Protein AF-A0A151IN00-F1 (afdb_monomer_lite)

Sequence (147 aa):
RSSRETYGDNAVGYVRLIRNNNQCIIKADICPEHKVRQKLYSVTIIVNEEDESVQSIECHECAASSGLQLTKCGLMLTPEHPTLGASPDAISQEYIVEVKCPNSEKGFEKFLPKGSINSKCKAQMNLQISVDDLARISGYPGIRISG

Secondary structure (DSSP, 8-state):
------SSTT----EEEEEETTEEEEEEEE--SS-TTSPPEEEEEEEETTTTEEEEEEEESSTTSS----EE--BEE-SS-TT-EE--SEE-SS-EE-----SSHHHHHHHSGGGS--HHHHHHHHHHHHHHHHHHHTT-----B--

Organism: NCBI:txid456900

pLDDT: mean 71.1, std 14.02, range [35.69, 90.19]

InterPro domains:
  IPR011335 Restriction endonuclease type II-like [SSF52980] (67-133)
  IPR011604 PD-(D/E)XK endonuclease-like domain superfamily [G3DSA:3.90.320.10] (46-138)
  IPR019080 YqaJ viral recombinase [PF09588] (72-131)

Structure (mmCIF, N/CA/C/O backbone):
data_AF-A0A151IN00-F1
#
_entry.id   AF-A0A151IN00-F1
#
loop_
_atom_site.group_PDB
_atom_site.id
_atom_site.type_symbol
_atom_site.label_atom_id
_atom_site.label_alt_id
_atom_site.label_comp_id
_atom_site.label_asym_id
_atom_site.label_entity_id
_atom_site.label_seq_id
_atom_site.pdbx_PDB_ins_code
_atom_site.Cartn_x
_atom_site.Cartn_y
_atom_site.Cartn_z
_atom_site.occupancy
_atom_site.B_iso_or_equiv
_atom_site.auth_seq_id
_atom_site.auth_comp_id
_atom_site.auth_asym_id
_atom_site.auth_atom_id
_atom_site.pdbx_PDB_model_num
ATOM 1 N N . ARG A 1 1 ? 7.136 17.183 33.480 1.00 35.69 1 ARG A N 1
ATOM 2 C CA . ARG A 1 1 ? 6.613 18.522 33.115 1.00 35.69 1 ARG A CA 1
ATOM 3 C C . ARG A 1 1 ? 5.338 18.303 32.315 1.00 35.69 1 ARG A C 1
ATOM 5 O O . ARG A 1 1 ? 5.413 17.664 31.277 1.00 35.69 1 ARG A O 1
ATOM 12 N N . SER A 1 2 ? 4.209 18.736 32.871 1.00 39.84 2 SER A N 1
ATOM 13 C CA . SER A 1 2 ? 2.880 18.734 32.252 1.00 39.84 2 SER A CA 1
ATOM 14 C C . SER A 1 2 ? 2.823 19.649 31.017 1.00 39.84 2 SER A C 1
ATOM 16 O O . SER A 1 2 ? 3.603 20.599 30.935 1.00 39.84 2 SER A O 1
ATOM 18 N N . SER A 1 3 ? 1.853 19.368 30.139 1.00 42.50 3 SER A N 1
ATOM 19 C CA . SER A 1 3 ? 1.232 20.273 29.155 1.00 42.50 3 SER A CA 1
ATOM 20 C C . SER A 1 3 ? 1.948 20.489 27.811 1.00 42.50 3 SER A C 1
ATOM 22 O O . SER A 1 3 ? 2.735 21.417 27.631 1.00 42.50 3 SER A O 1
ATOM 24 N N . ARG A 1 4 ? 1.541 19.698 26.808 1.00 43.59 4 ARG A N 1
ATOM 25 C CA . ARG A 1 4 ? 1.188 20.227 25.479 1.00 43.59 4 ARG A CA 1
ATOM 26 C C . ARG A 1 4 ? -0.179 19.680 25.076 1.00 43.59 4 ARG A C 1
ATOM 28 O O . ARG A 1 4 ? -0.293 18.652 24.419 1.00 43.59 4 ARG A O 1
ATOM 35 N N . GLU A 1 5 ? -1.205 20.388 25.524 1.00 47.66 5 GLU A N 1
ATOM 36 C CA . GLU A 1 5 ? -2.529 20.418 24.909 1.00 47.66 5 GLU A CA 1
ATOM 37 C C . GLU A 1 5 ? -2.360 20.995 23.495 1.00 47.66 5 GLU A C 1
ATOM 39 O O . GLU A 1 5 ? -1.976 22.154 23.354 1.00 47.66 5 GLU A O 1
ATOM 44 N N . THR A 1 6 ? -2.470 20.159 22.456 1.00 42.72 6 THR A N 1
ATOM 45 C CA . THR A 1 6 ? -2.707 20.566 21.042 1.00 42.72 6 THR A CA 1
ATOM 46 C C . THR A 1 6 ? -2.846 19.387 20.065 1.00 42.72 6 THR A C 1
ATOM 48 O O . THR A 1 6 ? -2.998 19.613 18.866 1.00 42.72 6 THR A O 1
ATOM 51 N N . TYR A 1 7 ? -2.802 18.129 20.526 1.00 45.41 7 TYR A N 1
ATOM 52 C CA . TYR A 1 7 ? -3.128 16.983 19.661 1.00 45.41 7 TYR A CA 1
ATOM 53 C C . TYR A 1 7 ? -4.643 16.710 19.613 1.00 45.41 7 TYR A C 1
ATOM 55 O O . TYR A 1 7 ? -5.164 16.353 18.563 1.00 45.41 7 TYR A O 1
ATOM 63 N N . GLY A 1 8 ? -5.355 16.940 20.723 1.00 42.41 8 GLY A N 1
ATOM 64 C CA . GLY A 1 8 ? -6.787 16.634 20.847 1.00 42.41 8 GLY A CA 1
ATOM 65 C C . GLY A 1 8 ? -7.726 17.565 20.074 1.00 42.41 8 GLY A C 1
ATOM 66 O O . GLY A 1 8 ? -8.755 17.107 19.593 1.00 42.41 8 GLY A O 1
ATOM 67 N N . ASP A 1 9 ? -7.363 18.838 19.888 1.00 45.75 9 ASP A N 1
ATOM 68 C CA . ASP A 1 9 ? -8.308 19.844 19.369 1.00 45.75 9 ASP A CA 1
ATOM 69 C C . ASP A 1 9 ? -8.363 19.927 17.834 1.00 45.75 9 ASP A C 1
ATOM 71 O O . ASP A 1 9 ? -9.331 20.434 17.277 1.00 45.75 9 ASP A O 1
ATOM 75 N N . ASN A 1 10 ? -7.351 19.409 17.126 1.00 46.81 10 ASN A N 1
ATOM 76 C CA . ASN A 1 10 ? -7.304 19.419 15.653 1.00 46.81 10 ASN A CA 1
ATOM 77 C C . ASN A 1 10 ? -7.750 18.091 15.015 1.00 46.81 10 ASN A C 1
ATOM 79 O O . ASN A 1 10 ? -7.768 17.979 13.792 1.00 46.81 10 ASN A O 1
ATOM 83 N N . ALA A 1 11 ? -8.093 17.090 15.830 1.00 45.28 11 ALA A N 1
ATOM 84 C CA . ALA A 1 11 ? -8.557 15.772 15.400 1.00 45.28 11 ALA A CA 1
ATOM 85 C C . ALA A 1 11 ? -10.047 15.566 15.726 1.00 45.28 11 ALA A C 1
ATOM 87 O O . ALA A 1 11 ? -10.461 14.484 16.139 1.00 45.28 11 ALA A O 1
ATOM 88 N N . VAL A 1 12 ? -10.871 16.609 15.575 1.00 46.47 12 VAL A N 1
ATOM 89 C CA . VAL A 1 12 ? -12.328 16.477 15.704 1.00 46.47 12 VAL A CA 1
ATOM 90 C C . VAL A 1 12 ? -12.874 15.876 14.408 1.00 46.47 12 VAL A C 1
ATOM 92 O O . VAL A 1 12 ? -13.267 16.588 13.488 1.00 46.47 12 VAL A O 1
ATOM 95 N N . GLY A 1 13 ? -12.852 14.548 14.319 1.00 52.84 13 GLY A N 1
ATOM 96 C CA . GLY A 1 13 ? -13.642 13.802 13.344 1.00 52.84 13 GLY A CA 1
ATOM 97 C C . GLY A 1 13 ? -15.086 13.691 13.830 1.00 52.84 13 GLY A C 1
ATOM 98 O O . GLY A 1 13 ? -15.330 13.367 14.994 1.00 52.84 13 GLY A O 1
ATOM 99 N N . TYR A 1 14 ? -16.063 13.970 12.968 1.00 57.22 14 TYR A N 1
ATOM 100 C CA . TYR A 1 14 ? -17.466 13.757 13.314 1.00 57.22 14 TYR A CA 1
ATOM 101 C C . TYR A 1 14 ? -17.811 12.282 13.136 1.00 57.22 14 TYR A C 1
ATOM 103 O O . TYR A 1 14 ? -17.604 11.721 12.062 1.00 57.22 14 TYR A O 1
ATOM 111 N N . VAL A 1 15 ? -18.373 11.665 14.176 1.00 64.31 15 VAL A N 1
ATOM 112 C CA . VAL A 1 15 ? -18.989 10.338 14.082 1.00 64.31 15 VAL A CA 1
ATOM 113 C C . VAL A 1 15 ? -20.501 10.513 14.098 1.00 64.31 15 VAL A C 1
ATOM 115 O O . VAL A 1 15 ? -21.066 11.109 15.014 1.00 64.31 15 VAL A O 1
ATOM 118 N N . ARG A 1 16 ? -21.168 9.988 13.075 1.00 70.69 16 ARG A N 1
ATOM 119 C CA . ARG A 1 16 ? -22.622 9.912 12.979 1.00 70.69 16 ARG A CA 1
ATOM 120 C C . ARG A 1 16 ? -23.035 8.452 13.000 1.00 70.69 16 ARG A C 1
ATOM 122 O O . ARG A 1 16 ? -22.597 7.674 12.160 1.00 70.69 16 ARG A O 1
ATOM 129 N N . LEU A 1 17 ? -23.922 8.118 13.926 1.00 77.62 17 LEU A N 1
ATOM 130 C CA . LEU A 1 17 ? -24.525 6.800 14.038 1.00 77.62 17 LEU A CA 1
ATOM 131 C C . LEU A 1 17 ? -25.999 6.894 13.645 1.00 77.62 17 LEU A C 1
ATOM 133 O O . LEU A 1 17 ? -26.720 7.768 14.125 1.00 77.62 17 LEU A O 1
ATOM 137 N N . ILE A 1 18 ? -26.430 6.019 12.742 1.00 85.19 18 ILE A N 1
ATOM 138 C CA . ILE A 1 18 ? -27.810 5.920 12.269 1.00 85.19 18 ILE A CA 1
ATOM 139 C C . ILE A 1 18 ? -28.243 4.474 12.475 1.00 85.19 18 ILE A C 1
ATOM 141 O O . ILE A 1 18 ? -27.642 3.567 11.904 1.00 85.19 18 ILE A O 1
ATOM 145 N N . ARG A 1 19 ? -29.285 4.262 13.281 1.00 87.06 19 ARG A N 1
ATOM 146 C CA . ARG A 1 19 ? -29.892 2.941 13.469 1.00 87.06 19 ARG A CA 1
ATOM 147 C C . ARG A 1 19 ? -31.140 2.824 12.616 1.00 87.06 19 ARG A C 1
ATOM 149 O O . ARG A 1 19 ? -32.061 3.622 12.774 1.00 87.06 19 ARG A O 1
ATOM 156 N N . ASN A 1 20 ? -31.166 1.813 11.760 1.00 84.94 20 ASN A N 1
ATOM 157 C CA . ASN A 1 20 ? -32.304 1.456 10.927 1.00 84.94 20 ASN A CA 1
ATOM 158 C C . ASN A 1 20 ? -32.665 -0.004 11.205 1.00 84.94 20 ASN A C 1
ATOM 160 O O . ASN A 1 20 ? -32.055 -0.908 10.638 1.00 84.94 20 ASN A O 1
ATOM 164 N N . ASN A 1 21 ? -33.666 -0.232 12.057 1.00 83.62 21 ASN A N 1
ATOM 165 C CA . ASN A 1 21 ? -34.085 -1.563 12.507 1.00 83.62 21 ASN A CA 1
ATOM 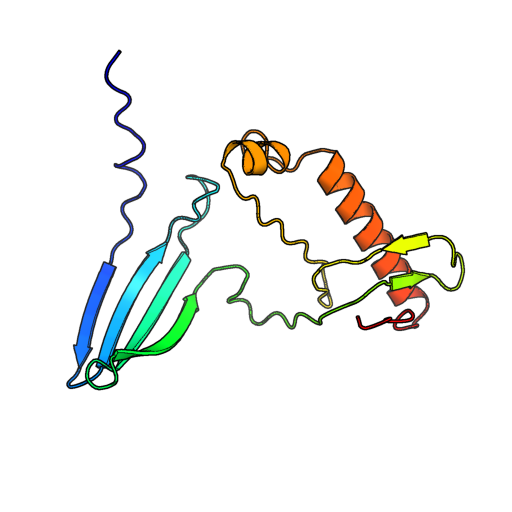166 C C . ASN A 1 21 ? -32.901 -2.384 13.047 1.00 83.62 21 ASN A C 1
ATOM 168 O O . ASN A 1 21 ? -32.472 -2.156 14.170 1.00 83.62 21 ASN A O 1
ATOM 172 N N . ASN A 1 22 ? -32.379 -3.291 12.219 1.00 85.38 22 ASN A N 1
ATOM 173 C CA . ASN A 1 22 ? -31.321 -4.246 12.532 1.00 85.38 22 ASN A CA 1
ATOM 174 C C . ASN A 1 22 ? -29.935 -3.825 12.027 1.00 85.38 22 ASN A C 1
ATOM 176 O O . ASN A 1 22 ? -28.961 -4.551 12.193 1.00 85.38 22 ASN A O 1
ATOM 180 N N . GLN A 1 23 ? -29.849 -2.693 11.328 1.00 82.38 23 GLN A N 1
ATOM 181 C CA . GLN A 1 23 ? -28.606 -2.195 10.757 1.00 82.38 23 GLN A CA 1
ATOM 182 C C . GLN A 1 23 ? -28.165 -0.916 11.458 1.00 82.38 23 GLN A C 1
ATOM 184 O O . GLN A 1 23 ? -28.929 0.043 11.603 1.00 82.38 23 GLN A O 1
ATOM 189 N N . CYS A 1 24 ? -26.890 -0.886 11.819 1.00 85.44 24 CYS A N 1
ATOM 190 C CA . CYS A 1 24 ? -26.203 0.286 12.321 1.00 85.44 24 CYS A CA 1
ATOM 191 C C . CYS A 1 24 ? -25.272 0.819 11.238 1.00 85.44 24 CYS A C 1
ATOM 193 O O . CYS A 1 24 ? -24.349 0.135 10.798 1.00 85.44 24 CYS A O 1
ATOM 195 N N . ILE A 1 25 ? -25.525 2.048 10.800 1.00 80.00 25 ILE A N 1
ATOM 196 C CA . ILE A 1 25 ? -24.684 2.750 9.837 1.00 80.00 25 ILE A CA 1
ATOM 197 C C . ILE A 1 25 ? -23.856 3.775 10.604 1.00 80.00 25 ILE A C 1
ATOM 199 O O . ILE A 1 25 ? -24.395 4.715 11.196 1.00 80.00 25 ILE A O 1
ATOM 203 N N . ILE A 1 26 ? -22.541 3.608 10.563 1.00 81.00 26 ILE A N 1
ATOM 204 C CA . ILE A 1 26 ? -21.563 4.485 11.198 1.00 81.00 26 ILE A CA 1
ATOM 205 C C . ILE A 1 26 ? -20.862 5.265 10.093 1.00 81.00 26 ILE A C 1
ATOM 207 O O . ILE A 1 26 ? -20.250 4.677 9.207 1.00 81.00 26 ILE A O 1
ATOM 211 N N . LYS A 1 27 ? -20.941 6.592 10.139 1.00 74.81 27 LYS A N 1
ATOM 212 C CA . LYS A 1 27 ? -20.177 7.485 9.262 1.00 74.81 27 LYS A CA 1
ATOM 213 C C . LYS A 1 27 ? -19.175 8.255 10.101 1.00 74.81 27 LYS A C 1
ATOM 215 O O . LYS A 1 27 ? -19.583 8.892 11.069 1.00 74.81 27 LYS A O 1
ATOM 220 N N . ALA A 1 28 ? -17.899 8.189 9.752 1.00 73.69 28 ALA A N 1
ATOM 221 C CA . ALA A 1 28 ? -16.830 8.817 10.518 1.00 73.69 28 ALA A CA 1
ATOM 222 C C . ALA A 1 28 ? -15.850 9.552 9.606 1.00 73.69 28 ALA A C 1
ATOM 224 O O . ALA A 1 28 ? -15.444 9.008 8.583 1.00 73.69 28 ALA A O 1
ATOM 225 N N . ASP A 1 29 ? -15.431 10.748 10.007 1.00 68.69 29 ASP A N 1
ATOM 226 C CA . ASP A 1 29 ? -14.281 11.413 9.397 1.00 68.69 29 ASP A CA 1
ATOM 227 C C . ASP A 1 29 ? -13.003 10.967 10.101 1.00 68.69 29 ASP A C 1
ATOM 229 O O . ASP A 1 29 ? -12.850 11.123 11.314 1.00 68.69 29 ASP A O 1
ATOM 233 N N . ILE A 1 30 ? -12.082 10.400 9.330 1.00 69.56 30 ILE A N 1
ATOM 234 C CA . ILE A 1 30 ? -10.834 9.845 9.825 1.00 69.56 30 ILE A CA 1
ATOM 235 C C . ILE A 1 30 ? -9.688 10.778 9.442 1.00 69.56 30 ILE A C 1
ATOM 237 O O . ILE A 1 30 ? -9.423 11.051 8.267 1.00 69.56 30 ILE A O 1
ATOM 241 N N . CYS A 1 31 ? -8.963 11.250 10.456 1.00 57.47 31 CYS A N 1
ATOM 242 C CA . CYS A 1 31 ? -7.639 11.813 10.249 1.00 57.47 31 CYS A CA 1
ATOM 243 C C . CYS A 1 31 ? -6.680 10.654 9.952 1.00 57.47 31 CYS A C 1
ATOM 245 O O . CYS A 1 31 ? -6.529 9.777 10.805 1.00 57.47 31 CYS A O 1
ATOM 247 N N . PRO A 1 32 ? -5.990 10.623 8.800 1.00 58.47 32 PRO A N 1
ATOM 248 C CA . PRO A 1 32 ? -4.881 9.699 8.638 1.00 58.47 32 PRO A CA 1
ATOM 249 C C . PRO A 1 32 ? -3.846 10.012 9.726 1.00 58.47 32 PRO A C 1
ATOM 251 O O . PRO A 1 32 ? -3.295 11.112 9.785 1.00 58.47 32 PRO A O 1
ATOM 254 N N . GLU A 1 33 ? -3.596 9.034 10.597 1.00 49.59 33 GLU A N 1
ATOM 255 C CA . GLU A 1 33 ? -2.741 9.134 11.793 1.00 49.59 33 GLU A CA 1
ATOM 256 C C . GLU A 1 33 ? -1.329 9.667 11.472 1.00 49.59 33 GLU A C 1
ATOM 258 O O . GLU A 1 33 ? -0.640 10.266 12.298 1.00 49.59 33 GLU A O 1
ATOM 263 N N . HIS A 1 34 ? -0.933 9.571 10.203 1.00 47.94 34 HIS A N 1
ATOM 264 C CA . HIS A 1 34 ? 0.327 10.052 9.666 1.00 47.94 34 HIS A CA 1
ATOM 265 C C . HIS A 1 34 ? 0.182 11.320 8.818 1.00 47.94 34 HIS A C 1
ATOM 267 O O . HIS A 1 34 ? 0.573 11.321 7.652 1.00 47.94 34 HIS A O 1
ATOM 273 N N . LYS A 1 35 ? -0.351 12.396 9.417 1.00 43.94 35 LYS A N 1
ATOM 274 C CA . LYS A 1 35 ? -0.096 13.836 9.157 1.00 43.94 35 LYS A CA 1
ATOM 275 C C . LYS A 1 35 ? -1.368 14.636 9.443 1.00 43.94 35 LYS A C 1
ATOM 277 O O . LYS A 1 35 ? -2.268 14.682 8.612 1.00 43.94 35 LYS A O 1
ATOM 282 N N . VAL A 1 36 ? -1.337 15.443 10.504 1.00 49.59 36 VAL A N 1
ATOM 283 C CA . VAL A 1 36 ? -2.355 16.456 10.894 1.00 49.59 36 VAL A CA 1
ATOM 284 C C . VAL A 1 36 ? -2.597 17.545 9.808 1.00 49.59 36 VAL A C 1
ATOM 286 O O . VAL A 1 36 ? -3.271 18.536 10.040 1.00 49.59 36 VAL A O 1
ATOM 289 N N . ARG A 1 37 ? -2.024 17.407 8.601 1.00 49.16 37 ARG A N 1
ATOM 290 C CA . ARG A 1 37 ? -2.143 18.342 7.466 1.00 49.16 37 ARG A CA 1
ATOM 291 C C . ARG A 1 37 ? -2.757 17.726 6.200 1.00 49.16 37 ARG A C 1
ATOM 293 O O . ARG A 1 37 ? -2.857 18.429 5.200 1.00 49.16 37 ARG A O 1
ATOM 300 N N . GLN A 1 38 ? -3.103 16.436 6.192 1.00 54.50 38 GLN A N 1
ATOM 301 C CA . GLN A 1 38 ? -3.824 15.828 5.065 1.00 54.50 38 GLN A CA 1
ATOM 302 C C . GLN A 1 38 ? -5.336 16.020 5.214 1.00 54.50 38 GLN A C 1
ATOM 304 O O . GLN A 1 38 ? -5.844 16.121 6.328 1.00 54.50 38 GLN A O 1
ATOM 309 N N . LYS A 1 39 ? -6.038 16.086 4.074 1.00 58.56 39 LYS A N 1
ATOM 310 C CA . LYS A 1 39 ? -7.501 16.161 4.032 1.00 58.56 39 LYS A CA 1
ATOM 311 C C . LYS A 1 39 ? -8.075 14.941 4.765 1.00 58.56 39 LYS A C 1
ATOM 313 O O . LYS A 1 39 ? -7.602 13.825 4.549 1.00 58.56 39 LYS A O 1
ATOM 318 N N . LEU A 1 40 ? -9.054 15.179 5.637 1.00 62.22 40 LEU A N 1
ATOM 319 C CA . LEU A 1 40 ? -9.872 14.133 6.253 1.00 62.22 40 LEU A CA 1
ATOM 320 C C . LEU A 1 40 ? -10.447 13.234 5.152 1.00 62.22 40 LEU A C 1
ATOM 322 O O . LEU A 1 40 ? -10.835 13.743 4.099 1.00 62.22 40 LEU A O 1
ATOM 326 N N . TYR A 1 41 ? -10.497 11.927 5.395 1.00 69.12 41 TYR A N 1
ATOM 327 C CA . TYR A 1 41 ? -11.259 11.005 4.555 1.00 69.12 41 TYR A CA 1
ATOM 328 C C . TYR A 1 41 ? -12.414 10.437 5.368 1.00 69.12 41 TYR A C 1
ATOM 330 O O . TYR A 1 41 ? -12.269 10.192 6.565 1.00 69.12 41 TYR A O 1
ATOM 338 N N . SER A 1 42 ? -13.561 10.236 4.733 1.00 73.38 42 SER A N 1
ATOM 339 C CA . SER A 1 42 ? -14.747 9.726 5.418 1.00 73.38 42 SER A CA 1
ATOM 340 C C . SER A 1 42 ? -14.842 8.215 5.242 1.00 73.38 42 SER A C 1
ATOM 342 O O . SER A 1 42 ? -14.483 7.677 4.199 1.00 73.38 42 SER A O 1
ATOM 344 N N . VAL A 1 43 ? -15.347 7.511 6.246 1.00 76.75 43 VAL A N 1
ATOM 345 C CA . VAL A 1 43 ? -15.598 6.069 6.198 1.00 76.75 43 VAL A CA 1
ATOM 346 C C . VAL A 1 43 ? -17.058 5.815 6.536 1.00 76.75 43 VAL A C 1
ATOM 348 O O . VAL A 1 43 ? -17.583 6.402 7.483 1.00 76.75 43 VAL A O 1
ATOM 351 N N . THR A 1 44 ? -17.704 4.935 5.776 1.00 80.19 44 THR A N 1
ATOM 352 C CA . THR A 1 44 ? -19.020 4.380 6.093 1.00 80.19 44 THR A CA 1
ATOM 353 C C . THR A 1 44 ? -18.856 2.914 6.477 1.00 80.19 44 THR A C 1
ATOM 355 O O . THR A 1 44 ? -18.286 2.133 5.721 1.00 80.19 44 THR A O 1
ATOM 358 N N . ILE A 1 45 ? -19.367 2.533 7.643 1.00 82.38 45 ILE A N 1
ATOM 359 C CA . ILE A 1 45 ? -19.418 1.149 8.119 1.00 82.38 45 ILE A CA 1
ATOM 360 C C . ILE A 1 45 ? -20.885 0.773 8.290 1.00 82.38 45 ILE A C 1
ATOM 362 O O . ILE A 1 45 ? -21.644 1.527 8.900 1.00 82.38 45 ILE A O 1
ATOM 366 N N . ILE A 1 46 ? -21.279 -0.385 7.769 1.00 83.50 46 ILE A N 1
ATOM 367 C CA . ILE A 1 46 ? -22.609 -0.958 7.984 1.00 83.50 46 ILE A CA 1
ATOM 368 C C . ILE A 1 46 ? -22.441 -2.228 8.805 1.00 83.50 46 ILE A C 1
ATOM 370 O O . ILE A 1 46 ? -21.708 -3.134 8.413 1.00 83.50 46 ILE A O 1
ATOM 374 N N . VAL A 1 47 ? -23.113 -2.285 9.949 1.00 81.50 47 VAL A N 1
ATOM 375 C CA . VAL A 1 47 ? -23.087 -3.410 10.886 1.00 81.50 47 VAL A CA 1
ATOM 376 C C . VAL A 1 47 ? -24.495 -3.979 11.002 1.00 81.50 47 VAL A C 1
ATOM 378 O O . VAL A 1 47 ? -25.449 -3.217 11.153 1.00 81.50 47 VAL A O 1
ATOM 381 N N . ASN A 1 48 ? -24.627 -5.301 10.935 1.00 83.62 48 ASN A N 1
ATOM 382 C CA . ASN A 1 48 ? -25.832 -5.997 11.365 1.00 83.62 48 ASN A CA 1
ATOM 383 C C . ASN A 1 48 ? -25.773 -6.160 12.887 1.00 83.62 48 ASN A C 1
ATOM 385 O O . ASN A 1 48 ? -24.867 -6.820 13.391 1.00 83.62 48 ASN A O 1
ATOM 389 N N . GLU A 1 49 ? -26.702 -5.536 13.608 1.00 79.25 49 GLU A N 1
ATOM 390 C CA . GLU A 1 49 ? -26.747 -5.598 15.071 1.00 79.25 49 GLU A CA 1
ATOM 391 C C . GLU A 1 49 ? -27.223 -6.971 15.591 1.00 79.25 49 GLU A C 1
ATOM 393 O O . GLU A 1 49 ? -26.846 -7.336 16.698 1.00 79.25 49 GLU A O 1
ATOM 398 N N . GLU A 1 50 ? -27.984 -7.759 14.821 1.00 83.88 50 GLU A N 1
ATOM 399 C CA . GLU A 1 50 ? -28.448 -9.100 15.244 1.00 83.88 50 GLU A CA 1
ATOM 400 C C . GLU A 1 50 ? -27.367 -10.167 15.085 1.00 83.88 50 GLU A C 1
ATOM 402 O O . GLU A 1 50 ? -27.142 -10.970 15.985 1.00 83.88 50 GLU A O 1
ATOM 407 N N . ASP A 1 51 ? -26.669 -10.142 13.950 1.00 85.31 51 ASP A N 1
ATOM 408 C CA . ASP A 1 51 ? -25.578 -11.080 13.664 1.00 85.31 51 ASP A CA 1
ATOM 409 C C . ASP A 1 51 ? -24.231 -10.607 14.240 1.00 85.31 51 ASP A C 1
ATOM 411 O O . ASP A 1 51 ? -23.204 -11.240 13.995 1.00 85.31 51 ASP A O 1
ATOM 415 N N . GLU A 1 52 ? -24.212 -9.447 14.910 1.00 79.62 52 GLU A N 1
ATOM 416 C CA . GLU A 1 52 ? -23.015 -8.752 15.408 1.00 79.62 52 GLU A CA 1
ATOM 417 C C . GLU A 1 52 ? -21.878 -8.675 14.365 1.00 79.62 52 GLU A C 1
ATOM 419 O O . GLU A 1 52 ? -20.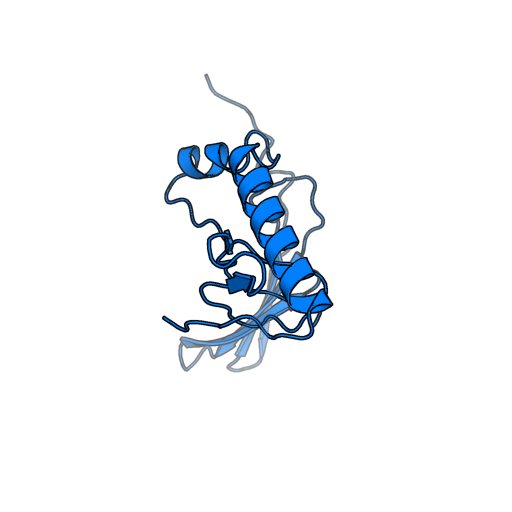691 -8.792 14.678 1.00 79.62 52 GLU A O 1
ATOM 424 N N . SER A 1 53 ? -22.233 -8.487 13.090 1.00 74.38 53 SER A N 1
ATOM 425 C CA . SER A 1 53 ? -21.303 -8.630 11.966 1.00 74.38 53 SER A CA 1
ATOM 426 C C . SER A 1 53 ? -21.188 -7.361 11.130 1.00 74.38 53 SER A C 1
ATOM 428 O O . SER A 1 53 ? -22.162 -6.658 10.858 1.00 74.38 53 SER A O 1
ATOM 430 N N . VAL A 1 54 ? -19.967 -7.057 10.686 1.00 79.44 54 VAL A N 1
ATOM 431 C CA . VAL A 1 54 ? -19.717 -5.958 9.748 1.00 79.44 54 VAL A CA 1
ATOM 432 C C . VAL A 1 54 ? -20.117 -6.412 8.347 1.00 79.44 54 VAL A C 1
ATOM 434 O O . VAL A 1 54 ? -19.517 -7.330 7.794 1.00 79.44 54 VAL A O 1
ATOM 437 N N . GLN A 1 55 ? -21.119 -5.758 7.767 1.00 78.62 55 GLN A N 1
ATOM 438 C CA . GLN A 1 55 ? -21.620 -6.057 6.427 1.00 78.62 55 GLN A CA 1
ATOM 439 C C . GLN A 1 55 ? -20.848 -5.310 5.338 1.00 78.62 55 GLN A C 1
ATOM 441 O O . GLN A 1 55 ? -20.622 -5.863 4.263 1.00 78.62 55 GLN A O 1
ATOM 446 N N . SER A 1 56 ? -20.423 -4.070 5.594 1.00 75.62 56 SER A N 1
ATOM 447 C CA . SER A 1 56 ? -19.592 -3.323 4.647 1.00 75.62 56 SER A CA 1
ATOM 448 C C . SER A 1 56 ? -18.728 -2.258 5.317 1.00 75.62 56 SER A C 1
ATOM 450 O O . SER A 1 56 ? -19.061 -1.730 6.381 1.00 75.62 56 SER A O 1
ATOM 452 N N . ILE A 1 57 ? -17.602 -1.957 4.667 1.00 76.88 57 ILE A N 1
ATOM 453 C CA . ILE A 1 57 ? -16.696 -0.858 5.001 1.00 76.88 57 ILE A CA 1
ATOM 454 C C . ILE A 1 57 ? -16.357 -0.149 3.693 1.00 76.88 57 ILE A C 1
ATOM 456 O O . ILE A 1 57 ? -15.757 -0.742 2.798 1.00 76.88 57 ILE A O 1
ATOM 460 N N . GLU A 1 58 ? -16.726 1.120 3.589 1.00 77.81 58 GLU A N 1
ATOM 461 C CA . GLU A 1 58 ? -16.446 1.963 2.434 1.00 77.81 58 GLU A CA 1
ATOM 462 C C . GLU A 1 58 ? -15.631 3.169 2.876 1.00 77.81 58 GLU A C 1
ATOM 464 O O . GLU A 1 58 ? -16.063 3.954 3.718 1.00 77.81 58 GLU A O 1
ATOM 469 N N . CYS A 1 59 ? -14.449 3.338 2.293 1.00 73.31 59 CYS A N 1
ATOM 470 C CA . CYS A 1 59 ? -13.703 4.577 2.430 1.00 73.31 59 CYS A CA 1
ATOM 471 C C . CYS A 1 59 ? -14.084 5.514 1.286 1.00 73.31 59 CYS A C 1
ATOM 473 O O . CYS A 1 59 ? -14.093 5.118 0.122 1.00 73.31 59 CYS A O 1
ATOM 475 N N .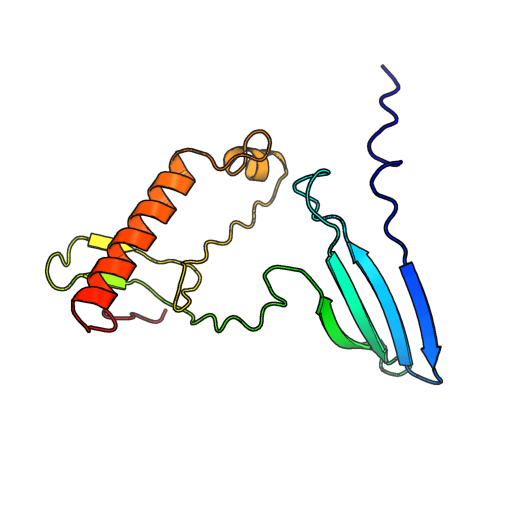 HIS A 1 60 ? -14.331 6.773 1.610 1.00 71.19 60 HIS A N 1
ATOM 476 C CA . HIS A 1 60 ? -14.637 7.837 0.674 1.00 71.19 60 HIS A CA 1
ATOM 477 C C . HIS A 1 60 ? -13.516 8.871 0.726 1.00 71.19 60 HIS A C 1
ATOM 479 O O . HIS A 1 60 ? -13.062 9.265 1.799 1.00 71.19 60 HIS A O 1
ATOM 485 N N . GLU A 1 61 ? -13.069 9.314 -0.446 1.00 66.06 61 GLU A N 1
ATOM 486 C CA . GLU A 1 61 ? -12.061 10.370 -0.594 1.00 66.06 61 GLU A CA 1
ATOM 487 C C . GLU A 1 61 ? -10.646 10.004 -0.099 1.00 66.06 61 GLU A C 1
ATOM 489 O O . GLU A 1 61 ? -9.793 10.879 0.050 1.00 66.06 61 GLU A O 1
ATOM 494 N N . CYS A 1 62 ? -10.351 8.714 0.101 1.00 60.72 62 CYS A N 1
ATOM 495 C CA . CYS A 1 62 ? -8.986 8.219 0.309 1.00 60.72 62 CYS A CA 1
ATOM 496 C C . CYS A 1 62 ? -8.415 7.593 -0.978 1.00 60.72 62 CYS A C 1
ATOM 498 O O . CYS A 1 62 ? -9.161 7.256 -1.897 1.00 60.72 62 CYS A O 1
ATOM 500 N N . ALA A 1 63 ? -7.098 7.376 -1.049 1.00 56.56 63 ALA A N 1
ATOM 501 C CA . ALA A 1 63 ? -6.447 6.753 -2.213 1.00 56.56 63 ALA A CA 1
ATOM 502 C C . ALA A 1 63 ? -6.948 5.326 -2.535 1.00 56.56 63 ALA A C 1
ATOM 504 O O . ALA A 1 63 ? -6.742 4.839 -3.640 1.00 56.56 63 ALA A O 1
ATOM 505 N N . ALA A 1 64 ? -7.615 4.653 -1.589 1.00 52.59 64 ALA A N 1
ATOM 506 C CA . ALA A 1 64 ? -8.272 3.366 -1.830 1.00 52.59 64 ALA A CA 1
ATOM 507 C C . ALA A 1 64 ? -9.680 3.509 -2.450 1.00 52.59 64 ALA A C 1
ATOM 509 O O . ALA A 1 64 ? -10.213 2.542 -2.979 1.00 52.59 64 ALA A O 1
ATOM 510 N N . SER A 1 65 ? -10.277 4.707 -2.413 1.00 57.22 65 SER A N 1
ATOM 511 C CA . SER A 1 65 ? -11.623 4.993 -2.937 1.00 57.22 65 SER A CA 1
ATOM 512 C C . SER A 1 65 ? -11.652 5.370 -4.425 1.00 57.22 65 SER A C 1
ATOM 514 O O . SER A 1 65 ? -12.719 5.435 -5.026 1.00 57.22 65 SER A O 1
ATOM 516 N N . SER A 1 66 ? -10.493 5.602 -5.048 1.00 57.06 66 SER A N 1
ATOM 517 C CA . SER A 1 66 ? -10.369 6.137 -6.413 1.00 57.06 66 SER A CA 1
ATOM 518 C C . SER A 1 66 ? -10.593 5.118 -7.543 1.00 57.06 66 SER A C 1
ATOM 520 O O . SER A 1 66 ? -10.285 5.420 -8.691 1.00 57.06 66 SER A O 1
ATOM 522 N N . GLY A 1 67 ? -11.125 3.920 -7.265 1.00 54.41 67 GLY A N 1
ATOM 523 C CA . GLY A 1 67 ? -11.439 2.920 -8.303 1.00 54.41 67 GLY A CA 1
ATOM 524 C C . GLY A 1 67 ? -10.215 2.359 -9.044 1.00 54.41 67 GLY A C 1
ATOM 525 O O . GLY A 1 67 ? -10.346 1.782 -10.123 1.00 54.41 67 GLY A O 1
ATOM 526 N N . LEU A 1 68 ? -9.019 2.536 -8.482 1.00 59.12 68 LEU A N 1
ATOM 527 C CA . LEU A 1 68 ? -7.762 2.113 -9.090 1.00 59.12 68 LEU A CA 1
ATOM 528 C C . LEU A 1 68 ? -7.617 0.591 -8.989 1.00 59.12 68 LEU A C 1
ATOM 530 O O . LEU A 1 68 ? -7.590 0.029 -7.894 1.00 59.12 68 LEU A O 1
ATOM 534 N N . GLN A 1 69 ? -7.506 -0.079 -10.139 1.00 70.25 69 GLN A N 1
ATOM 535 C CA . GLN A 1 69 ? -7.237 -1.514 -10.185 1.00 70.25 69 GLN A CA 1
ATOM 536 C C . GLN A 1 69 ? -5.776 -1.777 -9.826 1.00 70.25 69 GLN A C 1
ATOM 538 O O . GLN A 1 69 ? -4.861 -1.532 -10.615 1.00 70.25 69 GLN A O 1
ATOM 543 N N . LEU A 1 70 ? -5.569 -2.287 -8.616 1.00 70.31 70 LEU A N 1
ATOM 544 C CA . LEU A 1 70 ? -4.286 -2.805 -8.171 1.00 70.31 70 LEU A CA 1
ATOM 545 C C . LEU A 1 70 ? -4.183 -4.282 -8.535 1.00 70.31 70 LEU A C 1
ATOM 547 O O . LEU A 1 70 ? -5.082 -5.073 -8.257 1.00 70.31 70 LEU A O 1
ATOM 551 N N . THR A 1 71 ? -3.062 -4.661 -9.130 1.00 78.06 71 THR A N 1
ATOM 552 C CA . THR A 1 71 ? -2.729 -6.054 -9.407 1.00 78.06 71 THR A CA 1
ATOM 553 C C . THR A 1 71 ? -1.627 -6.498 -8.460 1.00 78.06 71 THR A C 1
ATOM 555 O O . THR A 1 71 ? -0.594 -5.835 -8.351 1.00 78.06 71 THR A O 1
ATOM 558 N N . LYS A 1 72 ? -1.827 -7.641 -7.794 1.00 75.38 72 LYS A N 1
ATOM 559 C CA . LYS A 1 72 ? -0.763 -8.289 -7.022 1.00 75.38 72 LYS A CA 1
ATOM 560 C C . LYS A 1 72 ? 0.376 -8.685 -7.966 1.00 75.38 72 LYS A C 1
ATOM 562 O O . LYS A 1 72 ? 0.143 -9.243 -9.041 1.00 75.38 72 LYS A O 1
ATOM 567 N N . CYS A 1 73 ? 1.604 -8.439 -7.541 1.00 75.00 73 CYS A N 1
ATOM 568 C CA . CYS A 1 73 ? 2.819 -8.836 -8.240 1.00 75.00 73 CYS A CA 1
ATOM 569 C C . CYS A 1 73 ? 3.726 -9.634 -7.301 1.00 75.00 73 CYS A C 1
ATOM 571 O O . CYS A 1 73 ? 3.666 -9.488 -6.083 1.00 75.00 73 CYS A O 1
ATOM 573 N N . GLY A 1 74 ? 4.515 -10.534 -7.884 1.00 83.31 74 GLY A N 1
ATOM 574 C CA . GLY A 1 74 ? 5.622 -11.187 -7.192 1.00 83.31 74 GLY A CA 1
ATOM 575 C C . GLY A 1 74 ? 6.935 -10.498 -7.543 1.00 83.31 74 GLY A C 1
ATOM 576 O O . GLY A 1 74 ? 6.962 -9.308 -7.859 1.00 83.31 74 GLY A O 1
ATOM 577 N N . LEU A 1 75 ? 8.016 -11.273 -7.584 1.00 87.44 75 LEU A N 1
ATOM 578 C CA . LEU A 1 75 ? 9.275 -10.789 -8.137 1.00 87.44 75 LEU A CA 1
ATOM 579 C C . LEU A 1 75 ? 9.098 -10.476 -9.628 1.00 87.44 75 LEU A C 1
ATOM 581 O O . LEU A 1 75 ? 8.676 -11.339 -10.392 1.00 87.44 75 LEU A O 1
ATOM 585 N N . MET A 1 76 ? 9.435 -9.254 -10.022 1.00 83.75 76 MET A N 1
ATOM 586 C CA . MET A 1 76 ? 9.527 -8.794 -11.403 1.00 83.75 76 MET A CA 1
ATOM 587 C C . MET A 1 76 ? 10.994 -8.813 -11.825 1.00 83.75 76 MET A C 1
ATOM 589 O O . MET A 1 76 ? 11.849 -8.326 -11.087 1.00 83.75 76 MET A O 1
ATOM 593 N N . LEU A 1 77 ? 11.279 -9.351 -13.009 1.00 83.88 77 LEU A N 1
ATOM 594 C CA . LEU A 1 77 ? 12.614 -9.384 -13.608 1.00 83.88 77 LEU A CA 1
ATOM 595 C C . LEU A 1 77 ? 12.581 -8.703 -14.972 1.00 83.88 77 LEU A C 1
ATOM 597 O O . LEU A 1 77 ? 11.603 -8.846 -15.711 1.00 83.88 77 LEU A O 1
ATOM 601 N N . THR A 1 78 ? 13.667 -8.019 -15.327 1.00 77.75 78 THR A N 1
ATOM 602 C CA . THR A 1 78 ? 13.834 -7.496 -16.689 1.00 77.75 78 THR A CA 1
ATOM 603 C C . THR A 1 78 ? 14.528 -8.551 -17.564 1.00 77.75 78 THR A C 1
ATOM 605 O O . THR A 1 78 ? 15.574 -9.058 -17.159 1.00 77.75 78 THR A O 1
ATOM 608 N N . PRO A 1 79 ? 13.997 -8.920 -18.746 1.00 71.81 79 PRO A N 1
ATOM 609 C CA . PRO A 1 79 ? 14.634 -9.925 -19.608 1.00 71.81 79 PRO A CA 1
ATOM 610 C C . PRO A 1 79 ? 16.016 -9.495 -20.115 1.00 71.81 79 PRO A C 1
ATOM 612 O O . PRO A 1 79 ? 16.907 -10.323 -20.283 1.00 71.81 79 PRO A O 1
ATOM 615 N N . GLU A 1 80 ? 16.188 -8.191 -20.337 1.00 79.31 80 GLU A N 1
ATOM 616 C CA . GLU A 1 80 ? 17.426 -7.575 -20.828 1.00 79.31 80 GLU A CA 1
ATOM 617 C C . GLU A 1 80 ? 18.520 -7.553 -19.749 1.00 79.31 80 GLU A C 1
ATOM 619 O O . GLU A 1 80 ? 19.709 -7.681 -20.048 1.00 79.31 80 GLU A O 1
ATOM 624 N N . HIS A 1 81 ? 18.116 -7.461 -18.479 1.00 80.88 81 HIS A N 1
ATOM 625 C CA . HIS A 1 81 ? 18.997 -7.508 -17.319 1.00 80.88 81 HIS A CA 1
ATOM 626 C C . HIS A 1 81 ? 18.399 -8.434 -16.248 1.00 80.88 81 HIS A C 1
ATOM 628 O O . HIS A 1 81 ? 17.851 -7.959 -15.252 1.00 80.88 81 HIS A O 1
ATOM 634 N N . PRO A 1 82 ? 18.511 -9.766 -16.404 1.00 77.81 82 PRO A N 1
ATOM 635 C CA . PRO A 1 82 ? 17.877 -10.731 -15.498 1.00 77.81 82 PRO A CA 1
ATOM 636 C C . PRO A 1 82 ? 18.450 -10.699 -14.072 1.00 77.81 82 PRO A C 1
ATOM 638 O O . PRO A 1 82 ? 17.879 -11.283 -13.156 1.00 77.81 82 PRO A O 1
ATOM 641 N N . THR A 1 83 ? 19.572 -10.005 -13.869 1.00 84.44 83 THR A N 1
ATOM 642 C CA . THR A 1 83 ? 20.153 -9.707 -12.554 1.00 84.44 83 THR A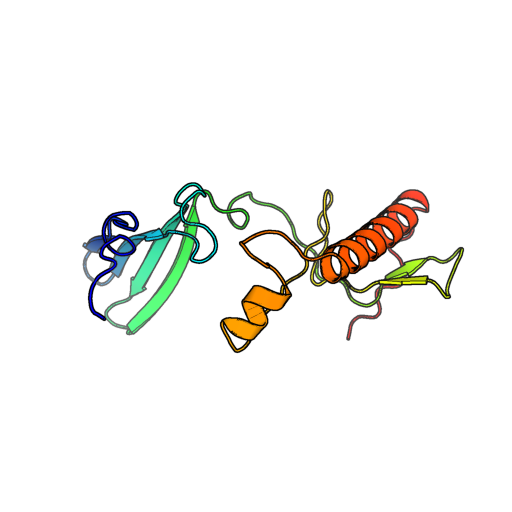 CA 1
ATOM 643 C C . THR A 1 83 ? 19.440 -8.568 -11.823 1.00 84.44 83 THR A C 1
ATOM 645 O O . THR A 1 83 ? 19.641 -8.402 -10.620 1.00 84.44 83 THR A O 1
ATOM 648 N N . LEU A 1 84 ? 18.621 -7.782 -12.526 1.00 84.19 84 LEU A N 1
ATOM 649 C CA . LEU A 1 84 ? 17.827 -6.695 -11.971 1.00 84.19 84 LEU A CA 1
ATOM 650 C C . LEU A 1 84 ? 16.377 -7.141 -11.811 1.00 84.19 84 LEU A C 1
ATOM 652 O O . LEU A 1 84 ? 15.705 -7.541 -12.765 1.00 84.19 84 LEU A O 1
ATOM 656 N N . GLY A 1 85 ? 15.899 -7.025 -10.577 1.00 87.81 85 GLY A N 1
ATOM 657 C CA . GLY A 1 85 ? 14.533 -7.345 -10.227 1.00 87.81 85 GLY A CA 1
ATOM 658 C C . GLY A 1 85 ? 14.026 -6.534 -9.054 1.00 87.81 85 GLY A C 1
ATOM 659 O O . GLY A 1 85 ? 14.798 -5.973 -8.273 1.00 87.81 85 GLY A O 1
ATOM 660 N N . ALA A 1 86 ? 12.708 -6.478 -8.944 1.00 89.25 86 ALA A N 1
ATOM 661 C CA . ALA A 1 86 ? 12.022 -5.767 -7.884 1.00 89.25 86 ALA A CA 1
ATOM 662 C C . ALA A 1 86 ? 10.704 -6.465 -7.539 1.00 89.25 86 ALA A C 1
ATOM 664 O O . ALA A 1 86 ? 10.104 -7.119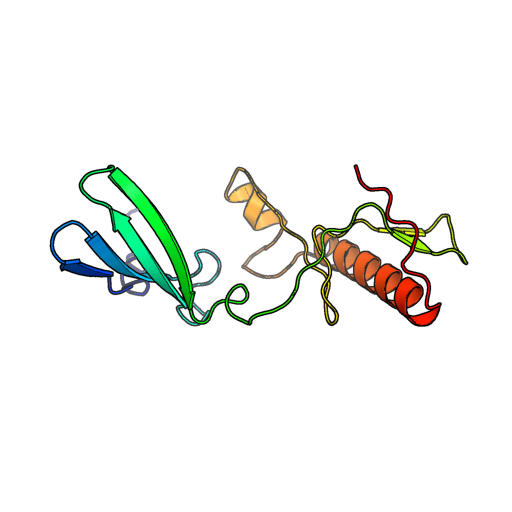 -8.382 1.00 89.25 86 ALA A O 1
ATOM 665 N N . SER A 1 87 ? 10.253 -6.330 -6.297 1.00 90.19 87 SER A N 1
ATOM 666 C CA . SER A 1 87 ? 8.978 -6.885 -5.835 1.00 90.19 87 SER A CA 1
ATOM 667 C C . SER A 1 87 ? 8.216 -5.777 -5.115 1.00 90.19 87 SER A C 1
ATOM 669 O O . SER A 1 87 ? 8.470 -5.562 -3.930 1.00 90.19 87 SER A O 1
ATOM 671 N N . PRO A 1 88 ? 7.387 -4.995 -5.822 1.00 84.88 88 PRO A N 1
ATOM 672 C CA . PRO A 1 88 ? 6.407 -4.130 -5.173 1.00 84.88 88 PRO A CA 1
ATOM 673 C C . PRO A 1 88 ? 5.271 -4.968 -4.564 1.00 84.88 88 PRO A C 1
ATOM 675 O O . PRO A 1 88 ? 5.062 -6.117 -4.960 1.00 84.88 88 PRO A O 1
ATOM 678 N N . ASP A 1 89 ? 4.531 -4.401 -3.610 1.00 81.25 89 ASP A N 1
ATOM 679 C CA . ASP A 1 89 ? 3.390 -5.085 -2.982 1.00 81.25 89 ASP A CA 1
ATOM 680 C C . ASP A 1 89 ? 2.174 -5.129 -3.917 1.00 81.25 89 ASP A C 1
ATOM 682 O O . ASP A 1 89 ? 1.414 -6.102 -3.937 1.00 81.25 89 ASP A O 1
ATOM 686 N N . ALA A 1 90 ? 2.006 -4.085 -4.730 1.00 79.50 90 ALA A N 1
ATOM 687 C CA . ALA A 1 90 ? 1.071 -4.070 -5.846 1.00 79.50 90 ALA A CA 1
ATOM 688 C C . ALA A 1 90 ? 1.522 -3.097 -6.940 1.00 79.50 90 ALA A C 1
ATOM 690 O O . ALA A 1 90 ? 2.319 -2.188 -6.706 1.00 79.50 90 ALA A O 1
ATOM 691 N N . ILE A 1 91 ? 0.955 -3.258 -8.132 1.00 77.25 91 ILE A N 1
ATOM 692 C CA . ILE A 1 91 ? 1.142 -2.350 -9.269 1.00 77.25 91 ILE A CA 1
ATOM 693 C C . ILE A 1 91 ? -0.207 -1.963 -9.869 1.00 77.25 91 ILE A C 1
ATOM 695 O O . ILE A 1 91 ? -1.138 -2.768 -9.900 1.00 77.25 91 ILE A O 1
ATOM 699 N N . SER A 1 92 ? -0.312 -0.733 -10.358 1.00 74.44 92 SER A N 1
ATOM 700 C CA . SER A 1 92 ? -1.429 -0.244 -11.169 1.00 74.44 92 SER A CA 1
ATOM 701 C C . SER A 1 92 ? -0.939 0.080 -12.581 1.00 74.44 92 SER A C 1
ATOM 703 O O . SER A 1 92 ? 0.234 -0.097 -12.890 1.00 74.44 92 SER A O 1
ATOM 705 N N . GLN A 1 93 ? -1.801 0.606 -13.450 1.00 69.69 93 GLN A N 1
ATOM 706 C CA . GLN A 1 93 ? -1.369 1.138 -14.750 1.00 69.69 93 GLN A CA 1
ATOM 707 C C . GLN A 1 93 ? -0.547 2.433 -14.646 1.00 69.69 93 GLN A C 1
ATOM 709 O O . GLN A 1 93 ? 0.026 2.855 -15.642 1.00 69.69 93 GLN A O 1
ATOM 714 N N . GLU A 1 94 ? -0.435 3.054 -13.474 1.00 67.69 94 GLU A N 1
ATOM 715 C CA . GLU A 1 94 ? 0.183 4.381 -13.330 1.00 67.69 94 GLU A CA 1
ATOM 716 C C . GLU A 1 94 ? 1.279 4.440 -12.263 1.00 67.69 94 GLU A C 1
ATOM 718 O O . GLU A 1 94 ? 2.142 5.310 -12.319 1.00 67.69 94 GLU A O 1
ATOM 723 N N . TYR A 1 95 ? 1.258 3.544 -11.277 1.00 72.56 95 TYR A N 1
ATOM 724 C CA . TYR A 1 95 ? 2.168 3.606 -10.138 1.00 72.56 95 TYR A CA 1
ATOM 725 C C . TYR A 1 95 ? 2.378 2.237 -9.484 1.00 72.56 95 TYR A C 1
ATOM 727 O O . TYR A 1 95 ? 1.584 1.308 -9.656 1.00 72.56 95 TYR A O 1
ATOM 735 N N . ILE A 1 96 ? 3.431 2.146 -8.671 1.00 81.31 96 ILE A N 1
ATOM 736 C CA . ILE A 1 96 ? 3.684 1.019 -7.767 1.00 81.31 96 ILE A CA 1
ATOM 737 C C . ILE A 1 96 ? 3.186 1.342 -6.355 1.00 81.31 96 ILE A C 1
ATOM 739 O O . ILE A 1 96 ? 3.106 2.507 -5.959 1.00 81.31 96 ILE A O 1
ATOM 743 N N . VAL A 1 97 ? 2.859 0.309 -5.585 1.00 76.25 97 VAL A N 1
ATOM 744 C CA . VAL A 1 97 ? 2.460 0.401 -4.178 1.00 76.25 97 VAL A CA 1
ATOM 745 C C . VAL A 1 97 ? 3.461 -0.369 -3.324 1.00 76.25 97 VAL A C 1
ATOM 747 O O . VAL A 1 97 ? 3.780 -1.519 -3.616 1.00 76.25 97 VAL A O 1
ATOM 750 N N . GLU A 1 98 ? 3.908 0.274 -2.248 1.00 80.62 98 GLU A N 1
ATOM 751 C CA . GLU A 1 98 ? 4.779 -0.297 -1.221 1.00 80.62 98 GLU A CA 1
ATOM 752 C C . GLU A 1 98 ? 4.155 -0.034 0.157 1.00 80.62 98 GLU A C 1
ATOM 754 O O . GLU A 1 98 ? 3.942 1.115 0.557 1.00 80.62 98 GLU A O 1
ATOM 759 N N . VAL A 1 99 ? 3.868 -1.097 0.898 1.00 81.31 99 VAL A N 1
ATOM 760 C CA . VAL A 1 99 ? 3.228 -1.092 2.209 1.00 81.31 99 VAL A CA 1
ATOM 761 C C . VAL A 1 99 ? 4.276 -1.391 3.275 1.00 81.31 99 VAL A C 1
ATOM 763 O O . VAL A 1 99 ? 4.961 -2.410 3.265 1.00 81.31 99 VAL A O 1
ATOM 766 N N . LYS A 1 100 ? 4.393 -0.500 4.263 1.00 77.88 100 LYS A N 1
ATOM 767 C CA . LYS A 1 100 ? 5.208 -0.735 5.460 1.00 77.88 100 LYS A CA 1
ATOM 768 C C . LYS A 1 100 ? 4.291 -0.870 6.669 1.00 77.88 100 LYS A C 1
ATOM 770 O O . LYS A 1 100 ? 3.563 0.062 6.990 1.00 77.88 100 LYS A O 1
ATOM 775 N N . CYS A 1 101 ? 4.393 -1.994 7.374 1.00 79.81 101 CYS A N 1
ATOM 776 C CA . CYS A 1 101 ? 3.664 -2.257 8.617 1.00 79.81 101 CYS A CA 1
ATOM 777 C C . CYS A 1 101 ? 4.640 -2.285 9.809 1.00 79.81 101 CYS A C 1
ATOM 779 O O . CYS A 1 101 ? 5.077 -3.358 10.227 1.00 79.81 101 CYS A O 1
ATOM 781 N N . PRO A 1 102 ? 5.078 -1.125 10.330 1.00 78.50 102 PRO A N 1
ATOM 782 C CA . PRO A 1 102 ? 5.961 -1.084 11.489 1.00 78.50 102 PRO A CA 1
ATOM 783 C C . PRO A 1 102 ? 5.223 -1.500 12.769 1.00 78.50 102 PRO A C 1
ATOM 785 O O . PRO A 1 102 ? 4.160 -0.982 13.076 1.00 78.50 102 PRO A O 1
ATOM 788 N N . ASN A 1 103 ? 5.857 -2.338 13.593 1.00 80.06 103 ASN A N 1
ATOM 789 C CA . ASN A 1 103 ? 5.304 -2.766 14.890 1.00 80.06 103 ASN A CA 1
ATOM 790 C C . ASN A 1 103 ? 5.508 -1.741 16.026 1.00 80.06 103 ASN A C 1
ATOM 792 O O . ASN A 1 103 ? 5.265 -2.041 17.191 1.00 80.06 103 ASN A O 1
ATOM 796 N N . SER A 1 104 ? 6.059 -0.562 15.727 1.00 76.56 104 SER A N 1
ATOM 797 C CA . SER A 1 104 ? 6.293 0.495 16.716 1.00 76.56 104 SER A CA 1
ATOM 798 C C . SER A 1 104 ? 6.396 1.860 16.052 1.00 76.56 104 SER A C 1
ATOM 800 O O . SER A 1 104 ? 6.856 1.967 14.914 1.00 76.56 104 SER A O 1
ATOM 802 N N . GLU A 1 105 ? 6.087 2.909 16.808 1.00 77.88 105 GLU A N 1
ATOM 803 C CA . GLU A 1 105 ? 6.256 4.302 16.385 1.00 77.88 105 GLU A CA 1
ATOM 804 C C . GLU A 1 105 ? 7.710 4.611 15.993 1.00 77.88 105 GLU A C 1
ATOM 806 O O . GLU A 1 105 ? 7.974 5.156 14.926 1.00 77.88 105 GLU A O 1
ATOM 811 N N . LYS A 1 106 ? 8.691 4.132 16.772 1.00 79.19 106 LYS A N 1
ATOM 812 C CA . LYS A 1 106 ? 10.117 4.236 16.405 1.00 79.19 106 LYS A CA 1
ATOM 813 C C . LYS A 1 106 ? 10.432 3.548 15.074 1.00 79.19 106 LYS A C 1
ATOM 815 O O . LYS A 1 106 ? 11.313 3.986 14.340 1.00 79.19 106 LYS A O 1
ATOM 820 N N . GLY A 1 107 ? 9.766 2.431 14.778 1.00 77.62 107 GLY A N 1
ATOM 821 C CA . GLY A 1 107 ? 9.868 1.745 13.491 1.00 77.62 107 GLY A CA 1
ATOM 822 C C . GLY A 1 107 ? 9.260 2.575 12.366 1.00 77.62 107 GLY A C 1
ATOM 823 O O . GLY A 1 107 ? 9.882 2.727 11.320 1.00 77.62 107 GLY A O 1
ATOM 824 N N . PHE A 1 108 ? 8.095 3.169 12.610 1.00 79.44 108 PHE A N 1
ATOM 825 C CA . PHE A 1 108 ? 7.424 4.074 11.687 1.00 79.44 108 PHE A CA 1
ATOM 826 C C . PHE A 1 108 ? 8.293 5.291 11.335 1.00 79.44 108 PHE A C 1
ATOM 828 O O . PHE A 1 108 ? 8.535 5.562 10.156 1.00 79.44 108 PHE A O 1
ATOM 835 N N . GLU A 1 109 ? 8.857 5.965 12.340 1.00 81.44 109 GLU A N 1
ATOM 836 C CA . GLU A 1 109 ? 9.725 7.133 12.157 1.00 81.44 109 GLU A CA 1
ATOM 837 C C . GLU A 1 109 ? 10.983 6.828 11.340 1.00 81.44 109 GLU A C 1
ATOM 839 O O . GLU A 1 109 ? 11.524 7.723 10.691 1.00 81.44 109 GLU A O 1
ATOM 844 N N . LYS A 1 110 ? 11.455 5.573 11.323 1.00 85.06 110 LYS A N 1
ATOM 845 C CA . LYS A 1 110 ? 12.559 5.189 10.437 1.00 85.06 110 LYS A CA 1
ATOM 846 C C . LYS A 1 110 ? 12.156 5.325 8.980 1.00 85.06 110 LYS A C 1
ATOM 848 O O . LYS A 1 110 ? 12.981 5.788 8.203 1.00 85.06 110 LYS A O 1
ATOM 853 N N . PHE A 1 111 ? 10.942 4.927 8.604 1.00 74.31 111 PHE A N 1
ATOM 854 C CA . PHE A 1 111 ? 10.450 4.987 7.224 1.00 74.31 111 PHE A CA 1
ATOM 855 C C . PHE A 1 111 ? 10.015 6.403 6.829 1.00 74.31 111 PHE A C 1
ATOM 857 O O . PHE A 1 111 ? 10.300 6.846 5.713 1.00 74.31 111 PHE A O 1
ATOM 864 N N . LEU A 1 112 ? 9.382 7.117 7.764 1.00 77.12 112 LEU A N 1
ATOM 865 C CA . LEU A 1 112 ? 8.804 8.446 7.569 1.00 77.12 112 LEU A CA 1
ATOM 866 C C . LEU A 1 112 ? 9.322 9.467 8.602 1.00 77.12 112 LEU A C 1
ATOM 868 O O . LEU A 1 112 ? 8.523 10.036 9.356 1.00 77.12 112 LEU A O 1
ATOM 872 N N . PRO A 1 113 ? 10.638 9.754 8.656 1.00 76.25 113 PRO A N 1
ATOM 873 C CA . PRO A 1 113 ? 11.179 10.743 9.583 1.00 76.25 113 PRO A CA 1
ATOM 874 C C . PRO A 1 113 ? 10.513 12.103 9.356 1.00 76.25 113 PRO A C 1
ATOM 876 O O . PRO A 1 113 ? 10.598 12.686 8.271 1.00 76.25 113 PRO A O 1
ATOM 879 N N . LYS A 1 114 ? 9.817 12.607 10.384 1.00 78.88 114 LYS A N 1
ATOM 880 C CA . LYS A 1 114 ? 9.030 13.855 10.325 1.00 78.88 114 LYS A CA 1
ATOM 881 C C . LYS A 1 114 ? 8.007 13.866 9.174 1.00 78.88 114 LYS A C 1
ATOM 883 O O . LYS A 1 114 ? 7.754 14.903 8.562 1.00 78.88 114 LYS A O 1
ATOM 888 N N . GLY A 1 115 ? 7.452 12.700 8.837 1.00 71.12 115 GLY A N 1
ATOM 889 C CA . GLY A 1 115 ? 6.465 12.533 7.769 1.00 71.12 115 GLY A CA 1
ATOM 890 C C . GLY A 1 115 ? 7.037 12.554 6.345 1.00 71.12 115 GLY A C 1
ATOM 891 O O . GLY A 1 115 ? 6.265 12.554 5.386 1.00 71.12 115 GLY A O 1
ATOM 892 N N . SER A 1 116 ? 8.359 12.579 6.169 1.00 71.19 116 SER A N 1
ATOM 893 C CA . SER A 1 116 ? 8.998 12.512 4.849 1.00 71.19 116 SER A CA 1
ATOM 894 C C . SER A 1 116 ? 9.585 11.132 4.606 1.00 71.19 116 SER A C 1
ATOM 896 O O . SER A 1 116 ? 10.242 10.595 5.486 1.00 71.19 116 SER A O 1
ATOM 898 N N . ILE A 1 117 ? 9.397 10.575 3.408 1.00 75.25 117 ILE A N 1
ATOM 899 C CA . ILE A 1 117 ? 9.961 9.266 3.050 1.00 75.25 117 ILE A CA 1
ATOM 900 C C . ILE A 1 117 ? 11.489 9.328 3.134 1.00 75.25 117 ILE A C 1
ATOM 902 O O . ILE A 1 117 ? 12.116 10.226 2.558 1.00 75.25 117 ILE A O 1
ATOM 906 N N . ASN A 1 118 ? 12.086 8.371 3.846 1.00 80.44 118 ASN A N 1
ATOM 907 C CA . ASN A 1 118 ? 13.536 8.287 3.981 1.00 80.44 118 ASN A CA 1
ATOM 908 C C . ASN A 1 118 ? 14.225 7.934 2.640 1.00 80.44 118 ASN A C 1
ATOM 910 O O . ASN A 1 118 ? 13.600 7.467 1.685 1.00 80.44 118 ASN A O 1
ATOM 914 N N . SER A 1 119 ? 15.545 8.121 2.564 1.00 82.56 119 SER A N 1
ATOM 915 C CA . SER A 1 119 ? 16.323 7.833 1.349 1.00 82.56 119 SER A CA 1
ATOM 916 C C . SER A 1 119 ? 16.315 6.355 0.944 1.00 82.56 119 SER A C 1
ATOM 918 O O . SER A 1 119 ? 16.321 6.060 -0.247 1.00 82.56 119 SER A O 1
ATOM 920 N N . LYS A 1 120 ? 16.252 5.426 1.906 1.00 88.38 120 LYS A N 1
ATOM 921 C CA . LYS A 1 120 ? 16.228 3.979 1.639 1.00 88.38 120 LYS A CA 1
ATOM 922 C C . LYS A 1 120 ? 14.938 3.540 0.940 1.00 88.38 120 LYS A C 1
ATOM 924 O O . LYS A 1 120 ? 14.999 2.809 -0.037 1.00 88.38 120 LYS A O 1
ATOM 929 N N . CYS A 1 121 ? 13.788 4.026 1.397 1.00 76.94 121 CYS A N 1
ATOM 930 C CA . CYS A 1 121 ? 12.481 3.741 0.811 1.00 76.94 121 CYS A CA 1
ATOM 931 C C . CYS A 1 121 ? 12.348 4.414 -0.554 1.00 76.94 121 CYS A C 1
ATOM 933 O O . CYS A 1 121 ? 11.835 3.802 -1.478 1.00 76.94 121 CYS A O 1
ATOM 935 N N . LYS A 1 122 ? 12.868 5.641 -0.717 1.00 79.31 122 LYS A N 1
ATOM 936 C CA . LYS A 1 122 ? 12.937 6.288 -2.037 1.00 79.31 122 LYS A CA 1
ATOM 937 C C . LYS A 1 122 ? 13.763 5.470 -3.023 1.00 79.31 122 LYS A C 1
ATOM 939 O O . LYS A 1 122 ? 13.308 5.234 -4.129 1.00 79.31 122 LYS A O 1
ATOM 944 N N . ALA A 1 123 ? 14.949 5.014 -2.618 1.00 85.56 123 ALA A N 1
ATOM 945 C CA . ALA A 1 123 ? 15.783 4.169 -3.465 1.00 85.56 123 ALA A CA 1
ATOM 946 C C . ALA A 1 123 ? 15.080 2.848 -3.823 1.00 85.56 123 ALA A C 1
ATOM 948 O O . ALA A 1 123 ? 15.109 2.448 -4.982 1.00 85.56 123 ALA A O 1
ATOM 949 N N . GLN A 1 124 ? 14.403 2.217 -2.855 1.00 86.50 124 GLN A N 1
ATOM 950 C CA . GLN A 1 124 ? 13.615 1.001 -3.075 1.00 86.50 124 GLN A CA 1
ATOM 951 C C . GLN A 1 124 ? 12.494 1.222 -4.105 1.00 86.50 124 GLN A C 1
ATOM 953 O O . GLN A 1 124 ? 12.417 0.482 -5.082 1.00 86.50 124 GLN A O 1
ATOM 958 N N . MET A 1 125 ? 11.665 2.252 -3.919 1.00 84.06 125 MET A N 1
ATOM 959 C CA . MET A 1 125 ? 10.568 2.563 -4.841 1.00 84.06 125 MET A CA 1
ATOM 960 C C . MET A 1 125 ? 11.090 2.971 -6.218 1.00 84.06 125 MET A C 1
ATOM 962 O O . MET A 1 125 ? 10.553 2.525 -7.220 1.00 84.06 125 MET A O 1
ATOM 966 N N . ASN A 1 126 ? 12.165 3.762 -6.293 1.00 81.88 126 ASN A N 1
ATOM 967 C CA . ASN A 1 126 ? 12.763 4.145 -7.573 1.00 81.88 126 ASN A CA 1
ATOM 968 C C . ASN A 1 126 ? 13.249 2.919 -8.354 1.00 81.88 126 ASN A C 1
ATOM 970 O O . ASN A 1 126 ? 13.062 2.861 -9.562 1.00 81.88 126 ASN A O 1
ATOM 974 N N . LEU A 1 127 ? 13.839 1.928 -7.678 1.00 87.25 127 LEU A N 1
ATOM 975 C CA . LEU A 1 127 ? 14.214 0.665 -8.312 1.00 87.25 127 LEU A CA 1
ATOM 976 C C . LEU A 1 127 ? 12.976 -0.093 -8.823 1.00 87.25 127 LEU A C 1
ATOM 978 O O . LEU A 1 127 ? 12.983 -0.561 -9.956 1.00 87.25 127 LEU A O 1
ATOM 982 N N . GLN A 1 128 ? 11.918 -0.195 -8.008 1.00 86.94 128 GLN A N 1
ATOM 983 C CA . GLN A 1 128 ? 10.656 -0.845 -8.391 1.00 86.94 128 GLN A CA 1
ATOM 984 C C . GLN A 1 128 ? 9.997 -0.162 -9.598 1.00 86.94 128 GLN A C 1
ATOM 986 O O . GLN A 1 128 ? 9.573 -0.858 -10.514 1.00 86.94 128 GLN A O 1
ATOM 991 N N . ILE A 1 129 ? 9.974 1.175 -9.631 1.00 80.56 129 ILE A N 1
ATOM 992 C CA . ILE A 1 129 ? 9.459 1.967 -10.757 1.00 80.56 129 ILE A CA 1
ATOM 993 C C . ILE A 1 129 ? 10.291 1.700 -12.014 1.00 80.56 129 ILE A C 1
ATOM 995 O O . ILE A 1 129 ? 9.730 1.338 -13.038 1.00 80.56 129 ILE A O 1
ATOM 999 N N . SER A 1 130 ? 11.624 1.776 -11.932 1.00 86.00 130 SER A N 1
ATOM 1000 C CA . SER A 1 130 ? 12.489 1.515 -13.090 1.00 86.00 130 SER A CA 1
ATOM 1001 C C . SER A 1 130 ? 12.315 0.102 -13.658 1.00 86.00 130 SER A C 1
ATOM 1003 O O . SER A 1 130 ? 12.343 -0.081 -14.872 1.00 86.00 130 SER A O 1
ATOM 1005 N N . VAL A 1 131 ? 12.143 -0.910 -12.800 1.00 85.50 131 VAL A N 1
ATOM 1006 C CA . VAL A 1 131 ? 11.903 -2.296 -13.240 1.00 85.50 131 VAL A CA 1
ATOM 1007 C C . VAL A 1 131 ? 10.521 -2.447 -13.884 1.00 85.50 131 VAL A C 1
ATOM 1009 O O . VAL A 1 131 ? 10.404 -3.144 -14.892 1.00 85.50 131 VAL A O 1
ATOM 1012 N N . ASP A 1 132 ? 9.491 -1.793 -13.343 1.00 83.75 132 ASP A N 1
ATOM 1013 C CA . ASP A 1 132 ? 8.144 -1.776 -13.926 1.00 83.75 132 ASP A CA 1
ATOM 1014 C C . ASP A 1 132 ? 8.118 -1.058 -15.286 1.00 83.75 132 ASP A C 1
ATOM 1016 O O . ASP A 1 132 ? 7.588 -1.598 -16.255 1.00 83.75 132 ASP A O 1
ATOM 1020 N N . ASP A 1 133 ? 8.781 0.094 -15.408 1.00 82.19 133 ASP A N 1
ATOM 1021 C CA . ASP A 1 133 ? 8.895 0.836 -16.668 1.00 82.19 133 ASP A CA 1
ATOM 1022 C C . ASP A 1 133 ? 9.588 0.005 -17.758 1.00 82.19 133 ASP A C 1
ATOM 1024 O O . ASP A 1 133 ? 9.086 -0.095 -18.881 1.00 82.19 133 ASP A O 1
ATOM 1028 N N . LEU A 1 134 ? 10.704 -0.657 -17.430 1.00 76.56 134 LEU A N 1
ATOM 1029 C CA . LEU A 1 134 ? 11.402 -1.553 -18.361 1.00 76.56 134 LEU A CA 1
ATOM 1030 C C . LEU A 1 134 ? 10.530 -2.752 -18.769 1.00 76.56 134 LEU A C 1
ATOM 1032 O O . LEU A 1 134 ? 10.504 -3.143 -19.941 1.00 76.56 134 LEU A O 1
ATOM 1036 N N . ALA A 1 135 ? 9.769 -3.322 -17.830 1.00 72.81 135 ALA A N 1
ATOM 1037 C CA . ALA A 1 135 ? 8.822 -4.393 -18.137 1.00 72.81 135 ALA A CA 1
ATOM 1038 C C . ALA A 1 135 ? 7.713 -3.912 -19.096 1.00 72.81 135 ALA A C 1
ATOM 1040 O O . ALA A 1 135 ? 7.391 -4.596 -20.065 1.00 72.81 135 ALA A O 1
ATOM 1041 N N . ARG A 1 136 ? 7.178 -2.703 -18.899 1.00 73.50 136 ARG A N 1
ATOM 1042 C CA . ARG A 1 136 ? 6.138 -2.125 -19.767 1.00 73.50 136 ARG A CA 1
ATOM 1043 C C . ARG A 1 136 ? 6.641 -1.792 -21.165 1.00 73.50 136 ARG A C 1
ATOM 1045 O O . ARG A 1 136 ? 5.962 -2.120 -22.135 1.00 73.50 136 ARG A O 1
ATOM 1052 N N . ILE A 1 137 ? 7.815 -1.165 -21.278 1.00 71.69 137 ILE A N 1
ATOM 1053 C CA . ILE A 1 137 ? 8.414 -0.782 -22.570 1.00 71.69 137 ILE A CA 1
ATOM 1054 C C . ILE A 1 137 ? 8.688 -2.017 -23.425 1.00 71.69 137 ILE A C 1
ATOM 1056 O O . ILE A 1 137 ? 8.421 -2.013 -24.625 1.00 71.69 137 ILE A O 1
ATOM 1060 N N . SER A 1 138 ? 9.178 -3.091 -22.806 1.00 64.88 138 SER A N 1
ATOM 1061 C CA . SER A 1 138 ? 9.455 -4.341 -23.513 1.00 64.88 138 SER A CA 1
ATOM 1062 C C . SER A 1 138 ? 8.182 -5.089 -23.947 1.00 64.88 138 SER A C 1
ATOM 1064 O O . SER A 1 138 ? 8.274 -6.068 -24.684 1.00 64.88 138 SER A O 1
ATOM 1066 N N . GLY A 1 139 ? 6.987 -4.648 -23.523 1.00 59.34 139 GLY A N 1
ATOM 1067 C CA . GLY A 1 139 ? 5.716 -5.325 -23.800 1.00 59.34 139 GLY A CA 1
ATOM 1068 C C . GLY A 1 139 ? 5.587 -6.686 -23.108 1.00 59.34 139 GLY A C 1
ATOM 1069 O O . GLY A 1 139 ? 4.615 -7.407 -23.338 1.00 59.34 139 GLY A O 1
ATOM 1070 N N . TYR A 1 140 ? 6.551 -7.043 -22.257 1.00 55.25 140 TYR A N 1
ATOM 1071 C CA . TYR A 1 140 ? 6.548 -8.281 -21.503 1.00 55.25 140 TYR A CA 1
ATOM 1072 C C . TYR A 1 140 ? 5.905 -8.030 -20.140 1.00 55.25 140 TYR A C 1
ATOM 1074 O O . TYR A 1 140 ? 6.424 -7.242 -19.347 1.00 55.25 140 TYR A O 1
ATOM 1082 N N . PRO A 1 141 ? 4.819 -8.738 -19.784 1.00 52.16 141 PRO A N 1
ATOM 1083 C CA . PRO A 1 141 ? 4.422 -8.833 -18.392 1.00 52.16 141 PRO A CA 1
ATOM 1084 C C . PRO A 1 141 ? 5.521 -9.655 -17.716 1.00 52.16 141 PRO A C 1
ATOM 1086 O O . PRO A 1 141 ? 5.466 -10.882 -17.753 1.00 52.16 141 PRO A O 1
ATOM 1089 N N . GLY A 1 142 ? 6.579 -8.991 -17.229 1.00 50.75 142 GLY A N 1
ATOM 1090 C CA . GLY A 1 142 ? 7.797 -9.625 -16.718 1.00 50.75 142 GLY A CA 1
ATOM 1091 C C . GLY A 1 142 ? 7.476 -10.837 -15.851 1.00 50.75 142 GLY A C 1
ATOM 1092 O O . GLY A 1 142 ? 6.436 -10.843 -15.198 1.00 50.75 142 GLY A O 1
ATOM 1093 N N . ILE A 1 143 ? 8.327 -11.869 -15.880 1.00 49.72 143 ILE A N 1
ATOM 1094 C CA . ILE A 1 143 ? 8.073 -13.163 -15.222 1.00 49.72 143 ILE A CA 1
ATOM 1095 C C . ILE A 1 143 ? 7.574 -12.920 -13.793 1.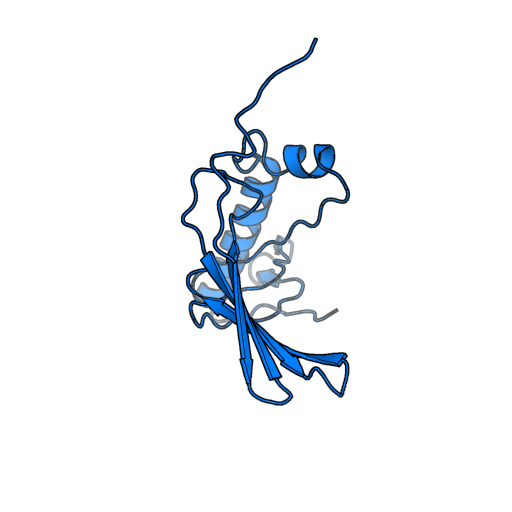00 49.72 143 ILE A C 1
ATOM 1097 O O . ILE A 1 143 ? 8.365 -12.600 -12.915 1.00 49.72 143 ILE A O 1
ATOM 1101 N N . ARG A 1 144 ? 6.260 -13.047 -13.567 1.00 51.97 144 ARG A N 1
ATOM 1102 C CA . ARG A 1 144 ? 5.648 -12.887 -12.248 1.00 51.97 144 ARG A CA 1
ATOM 1103 C C . ARG A 1 144 ? 5.748 -14.228 -11.554 1.00 51.97 144 ARG A C 1
ATOM 1105 O O . ARG A 1 144 ? 4.890 -15.088 -11.737 1.00 51.97 144 ARG A O 1
ATOM 1112 N N . ILE A 1 145 ? 6.806 -14.422 -10.778 1.00 47.19 145 ILE A N 1
ATOM 1113 C CA . ILE A 1 145 ? 6.896 -15.596 -9.911 1.00 47.19 145 ILE A CA 1
ATOM 1114 C C . ILE A 1 145 ? 5.944 -15.344 -8.740 1.00 47.19 145 ILE A C 1
ATOM 1116 O O . ILE A 1 145 ? 6.270 -14.600 -7.815 1.00 47.19 145 ILE A O 1
ATOM 1120 N N . SER A 1 146 ? 4.728 -15.886 -8.821 1.00 44.84 146 SER A N 1
ATOM 1121 C CA . SER A 1 146 ? 3.774 -15.871 -7.714 1.00 44.84 146 SER A CA 1
ATOM 1122 C C . SER A 1 146 ? 4.292 -16.782 -6.602 1.00 44.84 146 SER A C 1
ATOM 1124 O O . SER A 1 146 ? 4.397 -17.991 -6.810 1.00 44.84 146 SER A O 1
ATOM 1126 N N . GLY A 1 147 ? 4.637 -16.183 -5.462 1.00 39.19 147 GLY A N 1
ATOM 1127 C CA . GLY A 1 147 ? 4.819 -16.891 -4.193 1.00 39.19 147 GLY A CA 1
ATOM 1128 C C . GLY A 1 147 ? 3.492 -17.183 -3.512 1.00 39.19 147 GLY A C 1
ATOM 1129 O O . GLY A 1 147 ? 2.542 -16.379 -3.697 1.00 39.19 147 GLY A O 1
#

Radius of gyration: 20.54 Å; chains: 1; bounding box: 54×38×57 Å

Foldseek 3Di:
DDDDPDPPPLQPKDWDWDDDPQKIWIKIFDDPPLDSPDDTKIKIWIAGNVVRGTPDIDIGPDPVNPPFDWDAFAWFAQPVHRVQIAHFRTDTPPATHHDDDDPDPVRVCVQQVVHHGDPVVVVRRVSVVVSVVSCVVVVHPGPGPDD